Protein AF-M5U0R9-F1 (afdb_monomer_lite)

Sequence (82 aa):
MAMSCSDPPPKTLSESDFMRLFVQHELALRAYARSILPTWNAVDDAIQEASVTMWQKFSQLDTEDGFLPWAKVIVRFKCLSL

Secondary structure (DSSP, 8-state):
------PPPP-PPPHHHHHHHHHHHHHHHHHHHHHH-SSHHHHHHHHHHHHHHHHHHGGG-S-GGGHHHHHHHHHHHHHTT-

Foldseek 3Di:
DDDDPDDDPQDFDDPVLLVVLCVVCVVVLLVLLVVLDPDSVLSVQLSVVLSVVCSVCVSVDSDSVVSNVVSNVSSVVSSVVD

pLDDT: mean 90.22, std 15.21, range [37.53, 98.81]

Radius of gyration: 16.51 Å; chains: 1; bounding box: 50×19×49 Å

Structure (mmCIF, N/CA/C/O backbone):
data_AF-M5U0R9-F1
#
_entry.id   AF-M5U0R9-F1
#
loop_
_atom_site.group_PDB
_atom_site.id
_atom_site.type_symbol
_atom_site.label_atom_id
_atom_site.label_alt_id
_atom_site.label_comp_id
_atom_site.label_asym_id
_atom_site.label_entity_id
_atom_site.label_seq_id
_atom_site.pdbx_PDB_ins_code
_atom_site.Cartn_x
_atom_site.Cartn_y
_atom_site.Cartn_z
_atom_site.occupancy
_atom_site.B_iso_or_equiv
_atom_site.auth_seq_id
_atom_site.auth_comp_id
_atom_site.auth_asym_id
_atom_site.auth_atom_id
_atom_site.pdbx_PDB_model_num
ATOM 1 N N . MET A 1 1 ? -37.006 4.713 37.383 1.00 37.53 1 MET A N 1
ATOM 2 C CA . MET A 1 1 ? -36.909 5.297 36.027 1.00 37.53 1 MET A CA 1
ATOM 3 C C . MET A 1 1 ? -35.545 4.939 35.468 1.00 37.53 1 MET A C 1
ATOM 5 O O . MET A 1 1 ? -34.589 4.932 36.230 1.00 37.53 1 MET A O 1
ATOM 9 N N . ALA A 1 2 ? -35.521 4.487 34.217 1.00 41.44 2 ALA A N 1
ATOM 10 C CA . ALA A 1 2 ? -34.484 3.647 33.628 1.00 41.44 2 ALA A CA 1
ATOM 11 C C . ALA A 1 2 ? -33.086 4.285 33.588 1.00 41.44 2 ALA A C 1
ATOM 13 O O . ALA A 1 2 ? -32.930 5.471 33.313 1.00 41.44 2 ALA A O 1
ATOM 14 N N . MET A 1 3 ? -32.083 3.445 33.842 1.00 47.53 3 MET A N 1
ATOM 15 C CA . MET A 1 3 ? -30.672 3.719 33.605 1.00 47.53 3 MET A CA 1
ATOM 16 C C . MET A 1 3 ? -30.465 3.773 32.090 1.00 47.53 3 MET A C 1
ATOM 18 O O . MET A 1 3 ? -30.759 2.802 31.395 1.00 47.53 3 MET A O 1
ATOM 22 N N . SER A 1 4 ? -30.015 4.914 31.576 1.00 49.94 4 SER A N 1
ATOM 23 C CA . SER A 1 4 ? -29.669 5.055 30.163 1.00 49.94 4 SER A CA 1
ATOM 24 C C . SER A 1 4 ? -28.433 4.197 29.887 1.00 49.94 4 SER A C 1
ATOM 26 O O . SER A 1 4 ? -27.340 4.516 30.353 1.00 49.94 4 SER A O 1
ATOM 28 N N . CYS A 1 5 ? -28.607 3.089 29.169 1.00 43.53 5 CYS A N 1
ATOM 29 C CA . CYS A 1 5 ? -27.506 2.389 28.515 1.00 43.53 5 CYS A CA 1
ATOM 30 C C . CYS A 1 5 ? -27.024 3.301 27.385 1.00 43.53 5 CYS A C 1
ATOM 32 O O . CYS A 1 5 ? -27.636 3.350 26.324 1.00 43.53 5 CYS A O 1
ATOM 34 N N . SER A 1 6 ? -25.985 4.091 27.640 1.00 62.03 6 SER A N 1
ATOM 35 C CA . SER A 1 6 ? -25.254 4.767 26.573 1.00 62.03 6 SER A CA 1
ATOM 36 C C . SER A 1 6 ? -24.494 3.691 25.803 1.00 62.03 6 SER A C 1
ATOM 38 O O . SER A 1 6 ? -23.611 3.049 26.376 1.00 62.03 6 SER A O 1
ATOM 40 N N . ASP A 1 7 ? -24.855 3.457 24.542 1.00 59.16 7 ASP A N 1
ATOM 41 C CA . ASP A 1 7 ? -24.053 2.622 23.650 1.00 59.16 7 ASP A CA 1
ATOM 42 C C . ASP A 1 7 ? -22.602 3.137 23.644 1.00 59.16 7 ASP A C 1
ATOM 44 O O . ASP A 1 7 ? -22.386 4.358 23.654 1.00 59.16 7 ASP A O 1
ATOM 48 N N . PRO A 1 8 ? -21.586 2.252 23.677 1.00 62.25 8 PRO A N 1
ATOM 49 C CA . PRO A 1 8 ? -20.208 2.696 23.553 1.00 62.25 8 PRO A CA 1
ATOM 50 C C . PRO A 1 8 ? -20.053 3.452 22.223 1.00 62.25 8 PRO A C 1
ATOM 52 O O . PRO A 1 8 ? -20.640 3.036 21.219 1.00 62.25 8 PRO A O 1
ATOM 55 N N . PRO A 1 9 ? -19.283 4.556 22.191 1.00 62.78 9 PRO A N 1
ATOM 56 C CA . PRO A 1 9 ? -19.041 5.276 20.949 1.00 62.78 9 PRO A CA 1
ATOM 57 C C . PRO A 1 9 ? -18.496 4.308 19.883 1.00 62.78 9 PRO A C 1
ATOM 59 O O . PRO A 1 9 ? -17.768 3.370 20.238 1.00 62.78 9 PRO A O 1
ATOM 62 N N . PRO A 1 10 ? -18.835 4.504 18.593 1.00 64.62 10 PRO A N 1
ATOM 63 C CA . PRO A 1 10 ? -18.316 3.670 17.515 1.00 64.62 10 PRO A CA 1
ATOM 64 C C . PRO A 1 10 ? -16.791 3.589 17.623 1.00 64.62 10 PRO A C 1
ATOM 66 O O . PRO A 1 10 ? -16.127 4.615 17.780 1.00 64.62 10 PRO A O 1
ATOM 69 N N . LYS A 1 11 ? -16.227 2.376 17.582 1.00 65.56 11 LYS A N 1
ATOM 70 C CA . LYS A 1 11 ? -14.774 2.187 17.638 1.00 65.56 11 LYS A CA 1
ATOM 71 C C . LYS A 1 11 ? -14.149 2.736 16.357 1.00 65.56 11 LYS A C 1
ATOM 73 O O . LYS A 1 11 ? -14.138 2.059 15.338 1.00 65.56 11 LYS A O 1
ATOM 78 N N . THR A 1 12 ? -13.635 3.957 16.413 1.00 79.69 12 THR A N 1
ATOM 79 C CA . THR A 1 12 ? -12.779 4.525 15.369 1.00 79.69 12 THR A CA 1
ATOM 80 C C . THR A 1 12 ? -11.370 3.961 15.517 1.00 79.69 12 THR A C 1
ATOM 82 O O . THR A 1 12 ? -10.857 3.908 16.637 1.00 79.69 12 THR A O 1
ATOM 85 N N . LEU A 1 13 ? -10.732 3.562 14.415 1.00 86.00 13 LEU A N 1
ATOM 86 C CA . LEU A 1 13 ? -9.344 3.091 14.437 1.00 86.00 13 LEU A CA 1
ATOM 87 C C . LEU A 1 13 ? -8.415 4.174 14.991 1.00 86.00 13 LEU A C 1
ATOM 89 O O . LEU A 1 13 ? -8.526 5.342 14.614 1.00 86.00 13 LEU A O 1
ATOM 93 N N . SER A 1 14 ? -7.496 3.788 15.875 1.00 91.38 14 SER A N 1
ATOM 94 C CA . SER A 1 14 ? -6.459 4.688 16.380 1.00 91.38 14 SER A CA 1
ATOM 95 C C . SER A 1 14 ? -5.230 4.708 15.468 1.00 91.38 14 SER A C 1
ATOM 97 O O . SER A 1 14 ? -5.016 3.813 14.649 1.00 91.38 14 SER A O 1
ATOM 99 N N . GLU A 1 15 ? -4.368 5.704 15.655 1.00 93.00 15 GLU A N 1
ATOM 100 C CA . GLU A 1 15 ? -3.054 5.773 15.002 1.00 93.00 15 GLU A CA 1
ATOM 101 C C . GLU A 1 15 ? -2.198 4.521 15.267 1.00 93.00 15 GLU A C 1
ATOM 103 O O . GLU A 1 15 ? -1.528 4.005 14.372 1.00 93.00 15 GLU A O 1
ATOM 108 N N . SER A 1 16 ? -2.261 3.983 16.488 1.00 94.00 16 SER A N 1
ATOM 109 C CA . SER A 1 16 ? -1.561 2.752 16.870 1.00 94.00 16 SER A CA 1
ATOM 110 C C . SER A 1 16 ? -2.119 1.522 16.154 1.00 94.00 16 SER A C 1
ATOM 112 O O . SER A 1 16 ? -1.352 0.640 15.763 1.00 94.00 16 SER A O 1
ATOM 114 N N . ASP A 1 17 ? -3.440 1.460 15.954 1.00 93.38 17 ASP A N 1
ATOM 115 C CA . ASP A 1 17 ? -4.074 0.384 15.184 1.00 93.38 17 ASP A CA 1
ATOM 116 C C . ASP A 1 17 ? -3.653 0.457 13.718 1.00 93.38 17 ASP A C 1
ATOM 118 O O . ASP A 1 17 ? -3.290 -0.566 13.139 1.00 93.38 17 ASP A O 1
ATOM 122 N N . PHE A 1 18 ? -3.593 1.664 13.144 1.00 95.06 18 PHE A N 1
ATOM 123 C CA . PHE A 1 18 ? -3.041 1.858 11.807 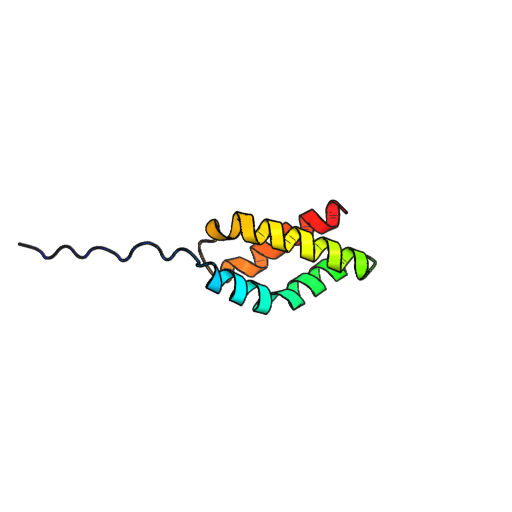1.00 95.06 18 PHE A CA 1
ATOM 124 C C . PHE A 1 18 ? -1.605 1.336 11.709 1.00 95.06 18 PHE A C 1
ATOM 126 O O . PHE A 1 18 ? -1.313 0.546 10.815 1.00 95.06 18 PHE A O 1
ATOM 133 N N . MET A 1 19 ? -0.711 1.743 12.618 1.00 96.94 19 MET A N 1
ATOM 134 C CA . MET A 1 19 ? 0.694 1.324 12.558 1.00 96.94 19 MET A CA 1
ATOM 135 C C . MET A 1 19 ? 0.829 -0.198 12.677 1.00 96.94 19 MET A C 1
ATOM 137 O O . MET A 1 19 ? 1.609 -0.803 11.941 1.00 96.94 19 MET A O 1
ATOM 141 N N . ARG A 1 20 ? 0.028 -0.833 13.545 1.00 96.81 20 ARG A N 1
ATOM 142 C CA . ARG A 1 20 ? -0.031 -2.296 13.672 1.00 96.81 20 ARG A CA 1
ATOM 143 C C . ARG A 1 20 ? -0.461 -2.953 12.359 1.00 96.81 20 ARG A C 1
ATOM 145 O O . ARG A 1 20 ? 0.235 -3.845 11.878 1.00 96.81 20 ARG A O 1
ATOM 152 N N . LEU A 1 21 ? -1.569 -2.501 11.774 1.00 96.94 21 LEU A N 1
ATOM 153 C CA . LEU A 1 21 ? -2.108 -3.044 10.524 1.00 96.94 21 LEU A CA 1
ATOM 154 C C . LEU A 1 21 ? -1.158 -2.825 9.345 1.00 96.94 21 LEU A C 1
ATOM 156 O O . LEU A 1 21 ? -0.956 -3.730 8.535 1.00 96.94 21 LEU A O 1
ATOM 160 N N . PHE A 1 22 ? -0.542 -1.647 9.262 1.00 97.75 22 PHE A N 1
ATOM 161 C CA . PHE A 1 22 ? 0.412 -1.320 8.215 1.00 97.75 22 PHE A CA 1
ATOM 162 C C . PHE A 1 22 ? 1.619 -2.258 8.262 1.00 97.75 22 PHE A C 1
ATOM 164 O O . PHE A 1 22 ? 1.898 -2.923 7.267 1.00 97.75 22 PHE A O 1
ATOM 171 N N . VAL A 1 23 ? 2.272 -2.398 9.422 1.00 97.88 23 VAL A N 1
ATOM 172 C CA . VAL A 1 23 ? 3.421 -3.306 9.586 1.00 97.88 23 VAL A CA 1
ATOM 173 C C . VAL A 1 23 ? 3.023 -4.761 9.319 1.00 97.88 23 VAL A C 1
ATOM 175 O O . VAL A 1 23 ? 3.744 -5.484 8.635 1.00 97.88 23 VAL A O 1
ATOM 178 N N . GLN A 1 24 ? 1.850 -5.192 9.798 1.00 98.00 24 GLN A N 1
ATOM 179 C CA . GLN A 1 24 ? 1.330 -6.543 9.561 1.00 98.00 24 GLN A CA 1
ATOM 180 C C . GLN A 1 24 ? 1.150 -6.854 8.066 1.00 98.00 24 GLN A C 1
ATOM 182 O O . GLN A 1 24 ? 1.347 -7.995 7.641 1.00 98.00 24 GLN A O 1
ATOM 187 N N . HIS A 1 25 ? 0.771 -5.860 7.260 1.00 98.19 25 HIS A N 1
ATOM 188 C CA . HIS A 1 25 ? 0.423 -6.046 5.853 1.00 98.19 25 HIS A CA 1
ATOM 189 C C . HIS A 1 25 ? 1.453 -5.503 4.855 1.00 98.19 25 HIS A C 1
ATOM 191 O O . HIS A 1 25 ? 1.297 -5.746 3.656 1.00 98.19 25 HIS A O 1
ATOM 197 N N . GLU A 1 26 ? 2.521 -4.838 5.302 1.00 98.00 26 GLU A N 1
ATOM 198 C CA . GLU A 1 26 ? 3.516 -4.196 4.431 1.00 98.00 26 GLU A CA 1
ATOM 199 C C . GLU A 1 26 ? 4.102 -5.177 3.405 1.00 98.00 26 GLU A C 1
ATOM 201 O O . GLU A 1 26 ? 4.135 -4.888 2.208 1.00 98.00 26 GLU A O 1
ATOM 206 N N . LEU A 1 27 ? 4.490 -6.381 3.841 1.00 98.44 27 LEU A N 1
ATOM 207 C CA . LEU A 1 27 ? 5.040 -7.405 2.948 1.00 98.44 27 LEU A CA 1
ATOM 208 C C . LEU A 1 27 ? 4.037 -7.822 1.860 1.00 98.44 27 LEU A C 1
ATOM 210 O O . LEU A 1 27 ? 4.409 -7.987 0.697 1.00 98.44 27 LEU A O 1
ATOM 214 N N . ALA A 1 28 ? 2.756 -7.960 2.214 1.00 98.62 28 ALA A N 1
ATOM 215 C CA . ALA A 1 28 ? 1.706 -8.315 1.263 1.00 98.62 28 ALA A CA 1
ATOM 216 C C . ALA A 1 28 ? 1.443 -7.184 0.255 1.00 98.62 28 ALA A C 1
ATOM 218 O O . ALA A 1 28 ? 1.189 -7.451 -0.921 1.00 98.62 28 ALA A O 1
ATOM 219 N N . LEU A 1 29 ? 1.530 -5.927 0.695 1.00 98.75 29 LEU A N 1
ATOM 220 C CA . LEU A 1 29 ? 1.402 -4.754 -0.168 1.00 98.75 29 LEU A CA 1
ATOM 221 C C . LEU A 1 29 ? 2.597 -4.630 -1.121 1.00 98.75 29 LEU A C 1
ATOM 223 O O . LEU A 1 29 ? 2.389 -4.426 -2.315 1.00 98.75 29 LEU A O 1
ATOM 227 N N . ARG A 1 30 ? 3.826 -4.842 -0.633 1.00 98.69 30 ARG A N 1
ATOM 228 C CA . ARG A 1 30 ? 5.050 -4.888 -1.453 1.00 98.69 30 ARG A CA 1
ATOM 229 C C . ARG A 1 30 ? 4.984 -5.993 -2.505 1.00 98.69 30 ARG A C 1
ATOM 231 O O . ARG A 1 30 ? 5.275 -5.742 -3.671 1.00 98.69 30 ARG A O 1
ATOM 238 N N . ALA A 1 31 ? 4.553 -7.198 -2.128 1.00 98.69 31 ALA A N 1
ATOM 239 C CA . ALA A 1 31 ? 4.375 -8.307 -3.068 1.00 98.69 31 ALA A CA 1
ATOM 240 C C . ALA A 1 31 ? 3.319 -7.984 -4.140 1.00 98.69 31 ALA A C 1
ATOM 242 O O . ALA A 1 31 ? 3.520 -8.262 -5.322 1.00 98.69 31 ALA A O 1
ATOM 243 N N . TYR A 1 32 ? 2.216 -7.346 -3.741 1.00 98.81 32 TYR A N 1
ATOM 244 C CA . TYR A 1 32 ? 1.189 -6.889 -4.671 1.00 98.81 32 TYR A CA 1
ATOM 245 C C . TYR A 1 32 ? 1.715 -5.810 -5.631 1.00 98.81 32 TYR A C 1
ATOM 247 O O . TYR A 1 32 ? 1.574 -5.966 -6.843 1.00 98.81 32 TYR A O 1
ATOM 255 N N . ALA A 1 33 ? 2.399 -4.777 -5.132 1.00 98.69 33 ALA A N 1
ATOM 256 C CA . ALA A 1 33 ? 3.038 -3.752 -5.961 1.00 98.69 33 ALA A CA 1
ATOM 257 C C . ALA A 1 33 ? 4.064 -4.357 -6.931 1.00 98.69 33 ALA A C 1
ATOM 259 O O . ALA A 1 33 ? 4.092 -4.009 -8.110 1.00 98.69 33 ALA A O 1
ATOM 260 N N . ARG A 1 34 ? 4.855 -5.337 -6.474 1.00 98.50 34 ARG A N 1
ATOM 261 C CA . ARG A 1 34 ? 5.845 -6.033 -7.304 1.00 98.50 34 ARG A CA 1
ATOM 262 C C . ARG A 1 34 ? 5.224 -6.819 -8.457 1.00 98.50 34 ARG A C 1
ATOM 264 O O . ARG A 1 34 ? 5.884 -6.986 -9.479 1.00 98.50 34 ARG A O 1
ATOM 271 N N . SER A 1 35 ? 3.979 -7.277 -8.318 1.00 98.38 35 SER A N 1
ATOM 272 C CA . SER A 1 35 ? 3.245 -7.912 -9.421 1.00 98.38 35 SER A CA 1
ATOM 273 C C . SER A 1 35 ? 2.829 -6.926 -10.525 1.00 98.38 35 SER A C 1
ATOM 275 O O . SER A 1 35 ? 2.518 -7.358 -11.631 1.00 98.38 35 SER A O 1
ATOM 277 N N . ILE A 1 36 ? 2.848 -5.617 -10.238 1.00 98.44 36 ILE A N 1
ATOM 278 C CA . ILE A 1 36 ? 2.463 -4.538 -11.160 1.00 98.44 36 ILE A CA 1
ATOM 279 C C . ILE A 1 36 ? 3.705 -3.842 -11.737 1.00 98.44 36 ILE A C 1
ATOM 281 O O . ILE A 1 36 ? 3.744 -3.529 -12.924 1.00 98.44 36 ILE A O 1
ATOM 285 N N . LEU A 1 37 ? 4.721 -3.601 -10.906 1.00 98.44 37 LEU A N 1
ATOM 286 C CA . LEU A 1 37 ? 5.883 -2.781 -11.246 1.00 98.44 37 LEU A CA 1
ATOM 287 C C . LEU A 1 37 ? 7.118 -3.622 -11.616 1.00 98.44 37 LEU A C 1
ATOM 289 O O . LEU A 1 37 ? 7.357 -4.675 -11.017 1.00 98.44 37 LEU A O 1
ATOM 293 N N . PRO A 1 38 ? 7.948 -3.158 -12.573 1.00 96.94 38 PRO A N 1
ATOM 294 C CA . PRO A 1 38 ? 9.076 -3.935 -13.086 1.00 96.94 38 PRO A CA 1
ATOM 295 C C . PRO A 1 38 ? 10.308 -3.936 -12.168 1.00 96.94 38 PRO A C 1
ATOM 297 O O . PRO A 1 38 ? 11.106 -4.873 -12.233 1.00 96.94 38 PRO A O 1
ATOM 300 N N . THR A 1 39 ? 10.482 -2.918 -11.318 1.00 98.12 39 THR A N 1
ATOM 301 C CA . THR A 1 39 ? 11.692 -2.715 -10.503 1.00 98.12 39 THR A CA 1
ATOM 302 C C . THR A 1 39 ? 11.363 -2.572 -9.020 1.00 98.12 39 THR A C 1
ATOM 304 O O . THR A 1 39 ? 10.272 -2.144 -8.651 1.00 98.12 39 THR A O 1
ATOM 307 N N . TRP A 1 40 ? 12.324 -2.915 -8.157 1.00 97.81 40 TRP A N 1
ATOM 308 C CA . TRP A 1 40 ? 12.182 -2.739 -6.708 1.00 97.81 40 TRP A CA 1
ATOM 309 C C . TRP A 1 40 ? 12.150 -1.267 -6.295 1.00 97.81 40 TRP A C 1
ATOM 311 O O . TRP A 1 40 ? 11.343 -0.922 -5.446 1.00 97.81 40 TRP A O 1
ATOM 321 N N . ASN A 1 41 ? 12.910 -0.399 -6.970 1.00 98.19 41 ASN A N 1
ATOM 322 C CA . ASN A 1 41 ? 12.858 1.044 -6.719 1.00 98.19 41 ASN A CA 1
ATOM 323 C C . ASN A 1 41 ? 11.440 1.597 -6.933 1.00 98.19 41 ASN A C 1
ATOM 325 O O . ASN A 1 41 ? 10.914 2.276 -6.064 1.00 98.19 41 ASN A O 1
ATOM 329 N N . ALA A 1 42 ? 10.776 1.223 -8.035 1.00 98.31 42 ALA A N 1
ATOM 330 C CA . ALA A 1 42 ? 9.399 1.651 -8.279 1.00 98.31 42 ALA A CA 1
ATOM 331 C C . ALA A 1 42 ? 8.425 1.093 -7.223 1.00 98.31 42 ALA A C 1
ATOM 333 O O . ALA A 1 42 ? 7.468 1.762 -6.842 1.00 98.31 42 ALA A O 1
ATOM 334 N N . VAL A 1 43 ? 8.656 -0.132 -6.732 1.00 98.62 43 VAL A N 1
ATOM 335 C CA . VAL A 1 43 ? 7.870 -0.702 -5.625 1.00 98.62 43 VAL A CA 1
ATOM 336 C C . VAL A 1 43 ? 8.054 0.109 -4.346 1.00 98.62 43 VAL A C 1
ATOM 338 O O . VAL A 1 43 ? 7.062 0.389 -3.675 1.00 98.62 43 VAL A O 1
ATOM 341 N N . ASP A 1 44 ? 9.287 0.484 -4.011 1.00 98.44 44 ASP A N 1
ATOM 342 C CA . ASP A 1 44 ? 9.584 1.294 -2.831 1.00 98.44 44 ASP A CA 1
ATOM 343 C C . ASP A 1 44 ? 8.897 2.665 -2.918 1.00 98.44 44 ASP A C 1
ATOM 345 O O . ASP A 1 44 ? 8.199 3.044 -1.974 1.00 98.44 44 ASP A O 1
ATOM 349 N N . ASP A 1 45 ? 8.976 3.336 -4.071 1.00 98.31 45 ASP A N 1
ATOM 350 C CA . ASP A 1 45 ? 8.309 4.622 -4.319 1.00 98.31 45 ASP A CA 1
ATOM 351 C C . ASP A 1 45 ? 6.778 4.498 -4.189 1.00 98.31 45 ASP A C 1
ATOM 353 O O . ASP A 1 45 ? 6.129 5.267 -3.471 1.00 98.31 45 ASP A O 1
ATOM 357 N N . ALA A 1 46 ? 6.183 3.467 -4.807 1.00 98.50 46 ALA A N 1
ATOM 358 C CA . ALA A 1 46 ? 4.745 3.213 -4.724 1.00 98.50 46 ALA A CA 1
ATOM 359 C C . ALA A 1 46 ? 4.289 2.980 -3.281 1.00 98.50 46 ALA A C 1
ATOM 361 O O . ALA A 1 46 ? 3.254 3.506 -2.866 1.00 98.50 46 ALA A O 1
ATOM 362 N N . ILE A 1 47 ? 5.035 2.176 -2.519 1.00 98.50 47 ILE A N 1
ATOM 363 C CA . ILE A 1 47 ? 4.707 1.862 -1.127 1.00 98.50 47 ILE A CA 1
ATOM 364 C C . ILE A 1 47 ? 4.868 3.098 -0.252 1.00 98.50 47 ILE A C 1
ATOM 366 O O . ILE A 1 47 ? 3.993 3.351 0.575 1.00 98.50 47 ILE A O 1
ATOM 370 N N . GLN A 1 48 ? 5.909 3.904 -0.454 1.00 97.81 48 GLN A N 1
ATOM 371 C CA . GLN A 1 48 ? 6.110 5.141 0.293 1.00 97.81 48 GLN A CA 1
ATOM 372 C C . GLN A 1 48 ? 4.935 6.108 0.095 1.00 97.81 48 GLN A C 1
ATOM 374 O O . GLN A 1 48 ? 4.302 6.533 1.066 1.00 97.81 48 GLN A O 1
ATOM 379 N N . GLU A 1 49 ? 4.580 6.415 -1.154 1.00 98.25 49 GLU A N 1
ATOM 380 C CA . GLU A 1 49 ? 3.471 7.326 -1.443 1.00 98.25 49 GLU A CA 1
ATOM 381 C C . GLU A 1 49 ? 2.110 6.773 -1.006 1.00 98.25 49 GLU A C 1
ATOM 383 O O . GLU A 1 49 ? 1.227 7.516 -0.549 1.00 98.25 49 GLU A O 1
ATOM 388 N N . ALA A 1 50 ? 1.914 5.462 -1.158 1.00 98.38 50 ALA A N 1
ATOM 389 C CA . ALA A 1 50 ? 0.703 4.801 -0.706 1.00 98.38 50 ALA A CA 1
ATOM 390 C C . ALA A 1 50 ? 0.588 4.873 0.821 1.00 98.38 50 ALA A C 1
ATOM 392 O O . ALA A 1 50 ? -0.493 5.178 1.312 1.00 98.38 50 ALA A O 1
ATOM 393 N N . SER A 1 51 ? 1.685 4.698 1.562 1.00 98.19 51 SER A N 1
ATOM 394 C CA . SER A 1 51 ? 1.703 4.773 3.032 1.00 98.19 51 SER A CA 1
ATOM 395 C C . SER A 1 51 ? 1.262 6.145 3.539 1.00 98.19 51 SER A C 1
ATOM 397 O O . SER A 1 51 ? 0.414 6.227 4.427 1.00 98.19 51 SER A O 1
ATOM 399 N N . VAL A 1 52 ? 1.745 7.230 2.919 1.00 98.12 52 VAL A N 1
ATOM 400 C CA . VAL A 1 52 ? 1.299 8.601 3.240 1.00 98.12 52 VAL A CA 1
ATOM 401 C C . VAL A 1 52 ? -0.197 8.764 2.973 1.00 98.12 52 VAL A C 1
ATOM 403 O O . VAL A 1 52 ? -0.930 9.306 3.800 1.00 98.12 52 VAL A O 1
ATOM 406 N N . THR A 1 53 ? -0.672 8.255 1.835 1.00 97.81 53 THR A N 1
ATOM 407 C CA . THR A 1 53 ? -2.093 8.326 1.466 1.00 97.81 53 THR A CA 1
ATOM 408 C C . THR A 1 53 ? -2.964 7.526 2.436 1.00 97.81 53 THR A C 1
ATOM 410 O O . THR A 1 53 ? -4.047 7.976 2.806 1.00 97.81 53 THR A O 1
ATOM 413 N N . MET A 1 54 ? -2.496 6.350 2.864 1.00 97.75 54 MET A N 1
ATOM 414 C CA . MET A 1 54 ? -3.191 5.527 3.846 1.00 97.75 54 MET A CA 1
ATOM 415 C C . MET A 1 54 ? -3.267 6.248 5.193 1.00 97.75 54 MET A C 1
ATOM 417 O O . MET A 1 54 ? -4.354 6.356 5.751 1.00 97.75 54 MET A O 1
ATOM 421 N N . TRP A 1 55 ? -2.167 6.833 5.673 1.00 97.12 55 TRP A N 1
ATOM 422 C CA . TRP A 1 55 ? -2.157 7.618 6.912 1.00 97.12 55 TRP A CA 1
ATOM 423 C C . TRP A 1 55 ? -3.121 8.814 6.879 1.00 97.12 55 TRP A C 1
ATOM 425 O O . TRP A 1 55 ? -3.789 9.121 7.857 1.00 97.12 55 TRP A O 1
ATOM 435 N N . GLN A 1 56 ? -3.265 9.490 5.742 1.00 96.31 56 GLN A N 1
ATOM 436 C CA . GLN A 1 56 ? -4.206 10.613 5.631 1.00 96.31 56 GLN A CA 1
ATOM 437 C C . GLN A 1 56 ? -5.679 10.180 5.622 1.00 96.31 56 GLN A C 1
ATOM 439 O O . GLN A 1 56 ? -6.565 11.010 5.829 1.00 96.31 56 GLN A O 1
ATOM 444 N N . LYS A 1 57 ? -5.955 8.905 5.328 1.00 94.88 57 LYS A N 1
ATOM 445 C CA . LYS A 1 57 ? -7.307 8.395 5.072 1.00 94.88 57 LYS A CA 1
ATOM 446 C C . LYS A 1 57 ? -7.729 7.247 5.987 1.00 94.88 57 LYS A C 1
ATOM 448 O O . LYS A 1 57 ? -8.862 6.798 5.856 1.00 94.88 57 LYS A O 1
ATOM 453 N N . PHE A 1 58 ? -6.880 6.767 6.900 1.00 93.50 58 PHE A N 1
ATOM 454 C CA . PHE A 1 58 ? -7.186 5.576 7.707 1.00 93.50 58 PHE A CA 1
ATOM 455 C C . PHE A 1 58 ? -8.401 5.772 8.619 1.00 93.50 58 PHE A C 1
ATOM 457 O O . PHE A 1 58 ? -9.073 4.802 8.941 1.00 93.50 58 PHE A O 1
ATOM 464 N N . SER A 1 59 ? -8.732 7.014 8.981 1.00 90.25 59 SER A N 1
ATOM 465 C CA . SER A 1 59 ? -9.948 7.339 9.734 1.00 90.25 59 SER A CA 1
ATOM 466 C C . SER A 1 59 ? -11.247 7.016 8.982 1.00 90.25 59 SER A C 1
ATOM 468 O O . SER A 1 59 ? -12.308 7.000 9.594 1.00 90.25 59 SER A O 1
ATOM 470 N N . GLN A 1 60 ? -11.176 6.755 7.670 1.00 88.19 60 GLN A N 1
ATOM 471 C CA . GLN A 1 60 ? -12.304 6.318 6.839 1.00 88.19 60 GLN A CA 1
ATOM 472 C C . GLN A 1 60 ? -12.537 4.801 6.901 1.00 88.19 60 GLN A C 1
ATOM 474 O O . GLN A 1 60 ? -13.490 4.314 6.299 1.00 88.19 60 GLN A O 1
ATOM 479 N N . LEU A 1 61 ? -11.649 4.040 7.547 1.00 87.81 61 LEU A N 1
ATOM 480 C CA . LEU A 1 61 ? -11.824 2.603 7.715 1.00 87.81 61 LEU A CA 1
ATOM 481 C C . LEU A 1 61 ? -12.720 2.321 8.923 1.00 87.81 61 LEU A C 1
ATOM 483 O O . LEU A 1 61 ? -12.3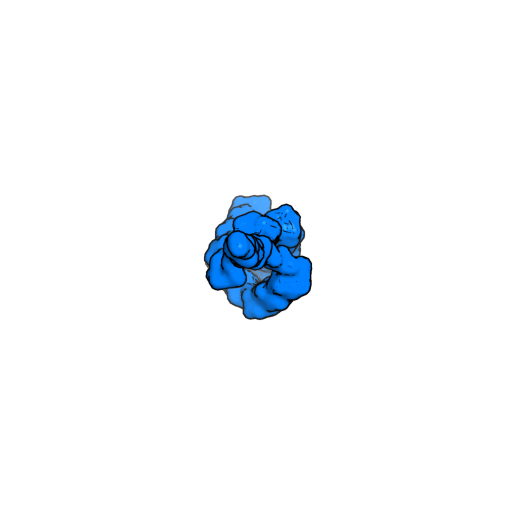91 2.673 10.054 1.00 87.81 61 LEU A O 1
ATOM 487 N N . ASP A 1 62 ? -13.817 1.613 8.667 1.00 80.12 62 ASP A N 1
ATOM 488 C CA . ASP A 1 62 ? -14.760 1.194 9.707 1.00 80.12 62 ASP A CA 1
ATOM 489 C C . ASP A 1 62 ? -14.261 -0.023 10.503 1.00 80.12 62 ASP A C 1
ATOM 491 O O . ASP A 1 62 ? -14.667 -0.238 11.644 1.00 80.12 62 ASP A O 1
ATOM 495 N N . THR A 1 63 ? -13.404 -0.859 9.898 1.00 87.38 63 THR A N 1
ATOM 496 C CA . THR A 1 63 ? -12.945 -2.133 10.479 1.00 87.38 63 THR A CA 1
ATOM 497 C C . THR A 1 63 ? -11.498 -2.454 10.105 1.00 87.38 63 THR A C 1
ATOM 499 O O . THR A 1 63 ? -11.034 -2.106 9.016 1.00 87.38 63 THR A O 1
ATOM 502 N N . GLU A 1 64 ? -10.801 -3.176 10.988 1.00 90.06 64 GLU A N 1
ATOM 503 C CA . GLU A 1 64 ? -9.438 -3.681 10.750 1.00 90.06 64 GLU A CA 1
ATOM 504 C C . GLU A 1 64 ? -9.385 -4.654 9.559 1.00 90.06 64 GLU A C 1
ATOM 506 O O . GLU A 1 64 ? -8.490 -4.556 8.719 1.00 90.06 64 GLU A O 1
ATOM 511 N N . ASP A 1 65 ? -10.389 -5.526 9.423 1.00 91.25 65 ASP A N 1
ATOM 512 C CA . ASP A 1 65 ? -10.479 -6.520 8.340 1.00 91.25 65 ASP A CA 1
ATOM 513 C C . ASP A 1 65 ? -10.556 -5.872 6.945 1.00 91.25 65 ASP A C 1
ATOM 515 O O . ASP A 1 65 ? -10.121 -6.449 5.943 1.00 91.25 65 ASP A O 1
ATOM 519 N N . GLY A 1 66 ? 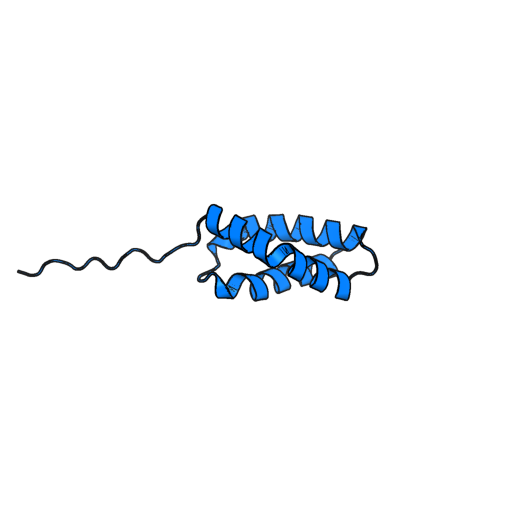-11.072 -4.641 6.873 1.00 93.38 66 GLY A N 1
ATOM 520 C CA . GLY A 1 66 ? -11.134 -3.848 5.647 1.00 93.38 66 GLY A CA 1
ATOM 521 C C . GLY A 1 66 ? -9.792 -3.256 5.205 1.00 93.38 66 GLY A C 1
ATOM 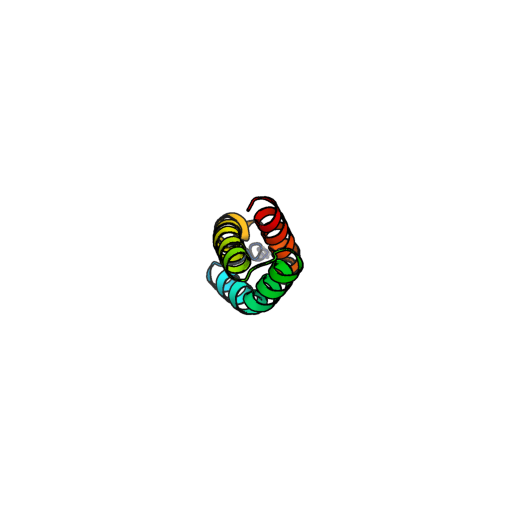522 O O . GLY A 1 66 ? -9.682 -2.813 4.060 1.00 93.38 66 GLY A O 1
ATOM 523 N N . PHE A 1 67 ? -8.761 -3.262 6.060 1.00 96.25 67 PHE A N 1
ATOM 524 C CA . PHE A 1 67 ? -7.504 -2.557 5.802 1.00 96.25 67 PHE A CA 1
ATOM 525 C C . PHE A 1 67 ? -6.791 -3.063 4.547 1.00 96.25 67 PHE A C 1
ATOM 527 O O . PHE A 1 67 ? -6.477 -2.280 3.654 1.00 96.25 67 PHE A O 1
ATOM 534 N N . LEU A 1 68 ? -6.542 -4.372 4.440 1.00 97.25 68 LEU A N 1
ATOM 535 C CA . LEU A 1 68 ? -5.773 -4.934 3.327 1.00 97.25 68 LEU A CA 1
ATOM 536 C C . LEU A 1 68 ? -6.425 -4.710 1.945 1.00 97.25 68 LEU A C 1
ATOM 538 O O . LEU A 1 68 ? -5.716 -4.254 1.039 1.00 97.25 68 LEU A O 1
ATOM 542 N N . PRO A 1 69 ? -7.720 -5.019 1.714 1.00 97.25 69 PRO A N 1
ATOM 543 C CA . PRO A 1 69 ? -8.345 -4.755 0.418 1.00 97.25 69 PRO A CA 1
ATOM 544 C C . PRO A 1 69 ? -8.372 -3.259 0.080 1.00 97.25 69 PRO A C 1
ATOM 546 O O . PRO A 1 69 ? -8.081 -2.896 -1.060 1.00 97.25 69 PRO A O 1
ATOM 549 N N . TRP A 1 70 ? -8.625 -2.386 1.057 1.00 97.50 70 TRP A N 1
ATOM 550 C CA . TRP A 1 70 ? -8.573 -0.933 0.873 1.00 97.50 70 TRP A CA 1
ATOM 551 C C . TRP A 1 70 ? -7.161 -0.432 0.523 1.00 97.50 70 TRP A C 1
ATOM 553 O O . TRP A 1 70 ? -6.975 0.297 -0.454 1.00 97.50 70 TRP A O 1
ATOM 563 N N . ALA A 1 71 ? -6.141 -0.886 1.252 1.00 98.12 71 ALA A N 1
ATOM 564 C CA . ALA A 1 71 ? -4.747 -0.515 1.035 1.00 98.12 71 ALA A CA 1
ATOM 565 C C . ALA A 1 71 ? -4.254 -0.949 -0.356 1.00 98.12 71 ALA A C 1
ATOM 567 O O . ALA A 1 71 ? -3.572 -0.187 -1.042 1.00 98.12 71 ALA A O 1
ATOM 568 N N . LYS A 1 72 ? -4.660 -2.136 -0.832 1.00 98.44 72 LYS A N 1
ATOM 569 C CA . LYS A 1 72 ? -4.357 -2.605 -2.196 1.00 98.44 72 LYS A CA 1
ATOM 570 C C . LYS A 1 72 ? -4.929 -1.691 -3.279 1.00 98.44 72 LYS A C 1
ATOM 572 O O . LYS A 1 72 ? -4.286 -1.516 -4.313 1.00 98.44 72 LYS A O 1
ATOM 577 N N . VAL A 1 73 ? -6.103 -1.092 -3.069 1.00 98.12 73 VAL A N 1
ATOM 578 C CA . VAL A 1 73 ? -6.672 -0.124 -4.021 1.00 98.12 73 VAL A CA 1
ATOM 579 C C . VAL A 1 73 ? -5.772 1.107 -4.123 1.00 98.12 73 VAL A C 1
ATOM 581 O O . VAL A 1 73 ? -5.415 1.506 -5.231 1.00 98.12 73 VAL A O 1
ATOM 584 N N . ILE A 1 74 ? -5.337 1.659 -2.987 1.00 98.38 74 ILE A N 1
ATOM 585 C CA . ILE A 1 74 ? -4.414 2.804 -2.945 1.00 98.38 74 ILE A CA 1
ATOM 586 C C . ILE A 1 74 ? -3.089 2.456 -3.637 1.00 98.38 74 ILE A C 1
ATOM 588 O O . ILE A 1 74 ? -2.662 3.184 -4.532 1.00 98.38 74 ILE A O 1
ATOM 592 N N . VAL A 1 75 ? -2.479 1.317 -3.287 1.00 98.75 75 VAL A N 1
ATOM 593 C CA . VAL A 1 75 ? -1.226 0.845 -3.903 1.00 98.75 75 VAL A CA 1
ATOM 594 C C . VAL A 1 75 ? -1.375 0.694 -5.413 1.00 98.75 75 VAL A C 1
ATOM 596 O O . VAL A 1 75 ? -0.509 1.147 -6.155 1.00 98.75 75 VAL A O 1
ATOM 599 N N . ARG A 1 76 ? -2.482 0.113 -5.893 1.00 98.62 76 ARG A N 1
ATOM 600 C CA . ARG A 1 76 ? -2.742 -0.032 -7.331 1.00 98.62 76 ARG A CA 1
ATOM 601 C C . ARG A 1 76 ? -2.754 1.322 -8.034 1.00 98.62 76 ARG A C 1
ATOM 603 O O . ARG A 1 76 ? -2.149 1.447 -9.091 1.00 98.62 76 ARG A O 1
ATOM 610 N N . PHE A 1 77 ? -3.444 2.316 -7.474 1.00 98.38 77 PHE A N 1
ATOM 611 C CA . PHE A 1 77 ? -3.480 3.651 -8.071 1.00 98.38 77 PHE A CA 1
ATOM 612 C C . PHE A 1 77 ? -2.100 4.303 -8.098 1.00 98.38 77 PHE A C 1
ATOM 614 O O . PHE A 1 77 ? -1.747 4.868 -9.126 1.00 98.38 77 PHE A O 1
ATOM 621 N N . LYS A 1 78 ? -1.306 4.154 -7.030 1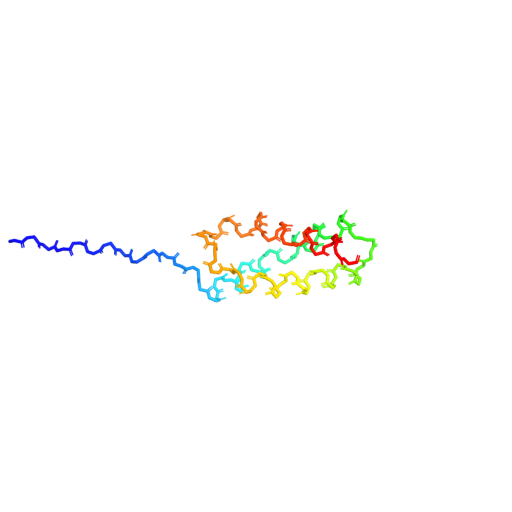.00 98.19 78 LYS A N 1
ATOM 622 C CA . LYS A 1 78 ? 0.078 4.641 -7.000 1.00 98.19 78 LYS A CA 1
ATOM 623 C C . LYS A 1 78 ? 0.960 3.963 -8.042 1.00 98.19 78 LYS A C 1
ATOM 625 O O . LYS A 1 78 ? 1.634 4.652 -8.789 1.00 98.19 78 LYS A O 1
ATOM 630 N N . CYS A 1 79 ? 0.870 2.643 -8.191 1.00 98.38 79 CYS A N 1
ATOM 631 C CA . CYS A 1 79 ? 1.624 1.919 -9.219 1.00 98.38 79 CYS A CA 1
ATOM 632 C C . CYS A 1 79 ? 1.290 2.379 -10.650 1.00 98.38 79 CYS A C 1
ATOM 634 O O . CYS A 1 79 ? 2.140 2.297 -11.525 1.00 98.38 79 CYS A O 1
ATOM 636 N N . LEU A 1 80 ? 0.054 2.822 -10.905 1.00 97.25 80 LEU A N 1
ATOM 637 C CA . LEU A 1 80 ? -0.389 3.283 -12.228 1.00 97.25 80 LEU A CA 1
ATOM 638 C C . LEU A 1 80 ? -0.096 4.769 -12.489 1.00 97.25 80 LEU A C 1
ATOM 640 O O . LEU A 1 80 ? -0.347 5.237 -13.597 1.00 97.25 80 LEU A O 1
ATOM 644 N N . SER A 1 81 ? 0.368 5.507 -11.477 1.00 93.50 81 SER A N 1
ATOM 645 C CA . SER A 1 81 ? 0.722 6.926 -11.581 1.00 93.50 81 SER A CA 1
ATOM 646 C C . SER A 1 81 ? 2.228 7.194 -11.535 1.00 93.50 81 SER A C 1
ATOM 648 O O . SER A 1 81 ? 2.604 8.363 -11.582 1.00 93.50 81 SER A O 1
ATOM 650 N N . LEU A 1 82 ? 3.049 6.148 -11.384 1.00 81.69 82 LEU A N 1
ATOM 651 C CA . 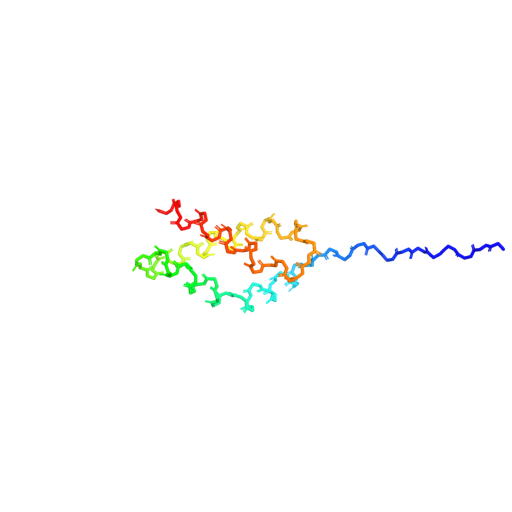LEU A 1 82 ? 4.514 6.216 -11.418 1.00 81.69 82 LEU A CA 1
ATOM 652 C C . LEU A 1 82 ? 5.058 6.273 -12.850 1.00 81.69 82 LEU A C 1
ATOM 654 O O . LEU A 1 82 ? 4.448 5.636 -13.741 1.00 81.69 82 LEU A O 1
#

InterPro domains:
  IPR007627 RNA polymerase sigma-70 region 2 [PF04542] (21-81)
  IPR013325 RNA polymerase sigma factor, region 2 [SSF88946] (15-81)

Organism: NCBI:txid1263870